Protein AF-A0A7X6NRR8-F1 (afdb_monomer_lite)

Secondary structure (DSSP, 8-state):
-PPEEEEEEE-GGGGGT--SHHHHHHHHHT-GGGGGGTTS-EEEEEEEE---TTS-TTT-HHHHHHHHHHHHTT--EEEE-

Sequence (81 aa):
MTGKKIATINCLNALEVCTGAGCLKAYHDRTDFFARYEGEETELVAFMYCNGCRAMPHDDPGMQEKIDRLISLGTDVVHVG

Foldseek 3Di:
DDFAEEEEEEEPVCVVPDPCPVVVVCCVVCDDPSVVCVVTGYDHPYYYYDPHPPDDLVPDVVSVVVVVVCVVSVHPYYHYD

pLDDT: mean 94.78, std 6.25, range [51.16, 98.25]

Structure (mmCIF, N/CA/C/O backbone):
data_AF-A0A7X6NRR8-F1
#
_entry.id   AF-A0A7X6NRR8-F1
#
loop_
_atom_site.group_PDB
_atom_site.id
_atom_site.type_symbol
_atom_site.label_atom_id
_atom_site.label_alt_id
_atom_site.label_comp_id
_atom_site.label_asym_id
_atom_site.label_entity_id
_atom_site.label_seq_id
_atom_site.pdbx_PDB_ins_code
_atom_site.Cartn_x
_atom_site.Cartn_y
_atom_site.Cartn_z
_atom_site.occupancy
_atom_site.B_iso_or_equiv
_atom_site.auth_seq_id
_atom_site.auth_comp_id
_atom_site.auth_asym_id
_atom_site.auth_atom_id
_atom_site.pdbx_PDB_model_num
ATOM 1 N N . MET A 1 1 ? -2.817 12.391 19.497 1.00 51.16 1 MET A N 1
ATOM 2 C CA . MET A 1 1 ? -2.263 11.059 19.185 1.00 51.16 1 MET A CA 1
ATOM 3 C C . MET A 1 1 ? -2.608 10.795 17.733 1.00 51.16 1 MET A C 1
ATOM 5 O O . MET A 1 1 ? -3.784 10.852 17.411 1.00 51.16 1 MET A O 1
ATOM 9 N N . THR A 1 2 ? -1.625 10.679 16.846 1.00 66.88 2 THR A N 1
ATOM 10 C CA . THR A 1 2 ? -1.872 10.382 15.426 1.00 66.88 2 THR A CA 1
ATOM 11 C C . THR A 1 2 ? -2.108 8.878 15.285 1.00 66.88 2 THR A C 1
ATOM 13 O O . THR A 1 2 ? -1.315 8.107 15.820 1.00 66.88 2 THR A O 1
ATOM 16 N N . GLY A 1 3 ? -3.214 8.469 14.655 1.00 86.81 3 GLY A N 1
ATOM 17 C CA . GLY A 1 3 ? -3.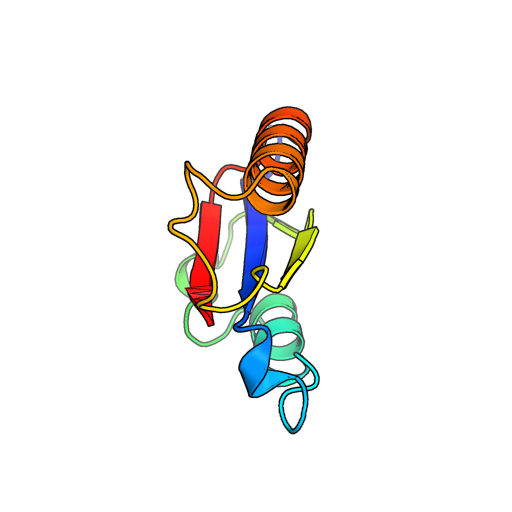524 7.054 14.407 1.00 86.81 3 GLY A CA 1
ATOM 18 C C . GLY A 1 3 ? -2.477 6.376 13.516 1.00 86.81 3 GLY A C 1
ATOM 19 O O . GLY A 1 3 ? -1.698 7.061 12.851 1.00 86.81 3 GLY A O 1
ATOM 20 N N . LYS A 1 4 ? -2.449 5.037 13.508 1.00 95.94 4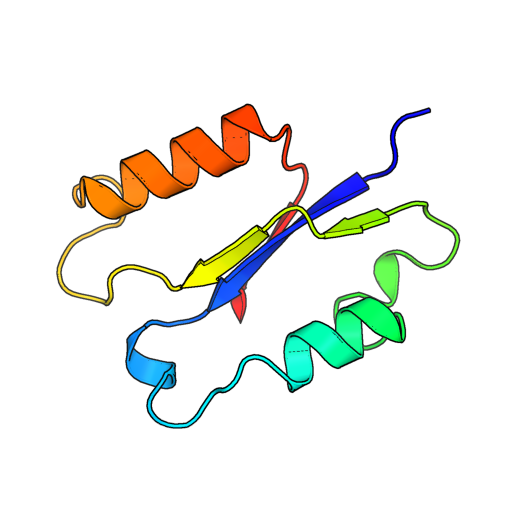 LYS A N 1
ATOM 21 C CA . LYS A 1 4 ? -1.492 4.252 12.715 1.00 95.94 4 LYS A CA 1
ATOM 22 C C . LYS A 1 4 ? -1.782 4.409 11.223 1.00 95.94 4 LYS A C 1
ATOM 24 O O . LYS A 1 4 ? -2.887 4.115 10.767 1.00 95.94 4 LYS A O 1
ATOM 29 N N . LYS A 1 5 ? -0.779 4.815 10.452 1.00 98.00 5 LYS A N 1
ATOM 30 C CA . LYS A 1 5 ? -0.882 4.994 9.003 1.00 98.00 5 LYS A CA 1
ATOM 31 C C . LYS A 1 5 ? -0.516 3.714 8.276 1.00 98.00 5 LYS A C 1
ATOM 33 O O . LYS A 1 5 ? 0.595 3.200 8.395 1.00 98.00 5 LYS A O 1
ATOM 38 N N . ILE A 1 6 ? -1.463 3.200 7.511 1.00 98.00 6 ILE A N 1
ATOM 39 C CA . ILE A 1 6 ? -1.371 1.913 6.839 1.00 98.00 6 ILE A CA 1
ATOM 40 C C . ILE A 1 6 ? -1.380 2.130 5.329 1.00 98.00 6 ILE A C 1
ATOM 42 O O . ILE A 1 6 ? -2.179 2.898 4.800 1.00 98.00 6 ILE A O 1
ATOM 46 N N . ALA A 1 7 ? -0.510 1.420 4.624 1.00 98.25 7 ALA A N 1
ATOM 47 C CA . ALA A 1 7 ? -0.548 1.295 3.177 1.00 98.25 7 ALA A CA 1
ATOM 48 C C . ALA A 1 7 ? -0.767 -0.161 2.771 1.00 98.25 7 ALA A C 1
ATOM 50 O O . ALA A 1 7 ? -0.477 -1.092 3.524 1.00 98.25 7 ALA A O 1
ATOM 51 N N . THR A 1 8 ? -1.247 -0.354 1.549 1.00 97.62 8 THR A N 1
ATOM 52 C CA . THR A 1 8 ? -1.354 -1.670 0.915 1.00 97.62 8 THR A CA 1
ATOM 53 C C . THR A 1 8 ? -0.593 -1.669 -0.403 1.00 97.62 8 THR A C 1
ATOM 55 O O . THR A 1 8 ? -0.629 -0.686 -1.148 1.00 97.62 8 THR A O 1
ATOM 58 N N . ILE A 1 9 ? 0.110 -2.765 -0.680 1.00 96.50 9 ILE A N 1
ATOM 59 C CA . ILE A 1 9 ? 0.741 -3.033 -1.968 1.00 96.50 9 ILE A CA 1
ATOM 60 C C . ILE A 1 9 ? 0.285 -4.394 -2.490 1.00 96.50 9 ILE A C 1
ATOM 62 O O . ILE A 1 9 ? 0.421 -5.405 -1.804 1.00 96.50 9 ILE A O 1
ATOM 66 N N . ASN A 1 10 ? -0.224 -4.423 -3.717 1.00 95.31 10 ASN A N 1
ATOM 67 C CA . ASN A 1 10 ? -0.605 -5.6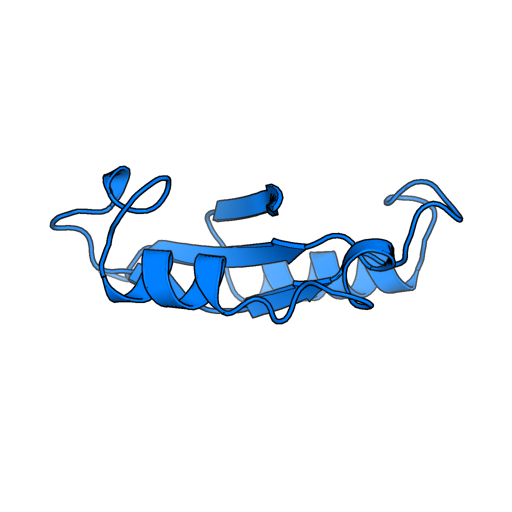53 -4.409 1.00 95.31 10 ASN A CA 1
ATOM 68 C C . ASN A 1 10 ? 0.283 -5.904 -5.635 1.00 95.31 10 ASN A C 1
ATOM 70 O O . ASN A 1 10 ? 0.936 -5.004 -6.174 1.00 95.31 10 ASN A O 1
ATOM 74 N N . CYS A 1 11 ? 0.317 -7.148 -6.105 1.00 95.19 11 CYS A N 1
ATOM 75 C CA . CYS A 1 11 ? 1.072 -7.502 -7.303 1.00 95.19 11 CYS A CA 1
ATOM 76 C C . CY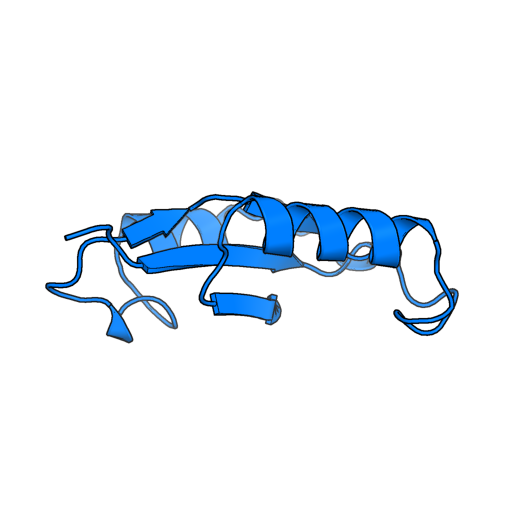S A 1 11 ? 0.477 -6.861 -8.571 1.00 95.19 11 CYS A C 1
ATOM 78 O O . CYS A 1 11 ? -0.716 -6.997 -8.836 1.00 95.19 11 CYS A O 1
ATOM 80 N N . LEU A 1 12 ? 1.320 -6.243 -9.410 1.00 95.69 12 LEU A N 1
ATOM 81 C CA . LEU A 1 12 ? 0.905 -5.717 -10.719 1.00 95.69 12 LEU A CA 1
ATOM 82 C C . LEU A 1 12 ? 0.337 -6.817 -11.622 1.00 95.69 12 LEU A C 1
ATOM 84 O O . LEU A 1 12 ? -0.647 -6.597 -12.312 1.00 95.69 12 LEU A O 1
ATOM 88 N N . ASN A 1 13 ? 0.922 -8.015 -11.590 1.00 93.81 13 ASN A N 1
ATOM 89 C CA . ASN A 1 13 ? 0.462 -9.133 -12.418 1.00 93.81 13 ASN A CA 1
ATOM 90 C C . ASN A 1 13 ? -0.907 -9.663 -11.966 1.00 93.81 13 ASN A C 1
ATOM 92 O O . ASN A 1 13 ? -1.595 -10.316 -12.739 1.00 93.81 13 ASN A O 1
ATOM 96 N N . ALA A 1 14 ? -1.309 -9.392 -10.720 1.00 93.56 14 ALA A N 1
ATOM 97 C CA . ALA A 1 14 ? -2.619 -9.786 -10.224 1.00 93.56 14 ALA A CA 1
ATOM 98 C C . ALA A 1 14 ? -3.730 -8.831 -10.686 1.00 93.56 14 ALA A C 1
ATOM 100 O O . ALA A 1 14 ? -4.894 -9.191 -10.557 1.00 93.56 14 ALA A O 1
ATOM 101 N N . LEU A 1 15 ? -3.412 -7.653 -11.240 1.00 91.56 15 LEU A N 1
ATOM 102 C CA . LEU A 1 15 ? -4.403 -6.652 -11.664 1.00 91.56 15 LEU A CA 1
ATOM 103 C C . LEU A 1 15 ? -5.397 -7.145 -12.715 1.00 91.56 15 LEU A C 1
ATOM 105 O O . LEU A 1 15 ? -6.482 -6.584 -12.824 1.00 91.56 15 LEU A O 1
ATOM 109 N N . GLU A 1 16 ? -5.052 -8.182 -13.479 1.00 91.75 16 GLU A N 1
ATOM 110 C CA . GLU A 1 16 ? -5.971 -8.768 -14.460 1.00 91.75 16 GLU A CA 1
ATOM 111 C C . GLU A 1 16 ? -7.236 -9.346 -13.801 1.00 91.75 16 GLU A C 1
ATOM 113 O O . GLU A 1 16 ? -8.277 -9.444 -14.447 1.00 91.75 16 GLU A O 1
ATOM 118 N N . VAL A 1 17 ? -7.162 -9.707 -12.513 1.00 94.25 17 VAL A N 1
ATOM 119 C CA . VAL A 1 17 ? -8.260 -10.344 -11.763 1.00 94.25 17 VAL A CA 1
ATOM 120 C C . VAL A 1 17 ? -8.525 -9.710 -10.393 1.00 94.25 17 VAL A C 1
ATOM 122 O O . VAL A 1 17 ? -9.641 -9.776 -9.880 1.00 94.25 17 VAL A O 1
ATOM 125 N N . CYS A 1 18 ? -7.517 -9.097 -9.776 1.00 94.75 18 CYS A N 1
ATOM 126 C CA . CYS A 1 18 ? -7.593 -8.506 -8.450 1.00 94.75 18 CYS A CA 1
ATOM 127 C C . CYS A 1 18 ? -7.998 -7.036 -8.551 1.00 94.75 18 CYS A C 1
ATOM 129 O O . CYS A 1 18 ? -7.246 -6.194 -9.033 1.00 94.75 18 CYS A O 1
ATOM 131 N N . THR A 1 19 ? -9.180 -6.722 -8.026 1.00 93.75 19 THR A N 1
ATOM 132 C CA . THR A 1 19 ? -9.703 -5.350 -7.937 1.00 93.75 19 THR A CA 1
ATOM 133 C C . THR A 1 19 ? -9.300 -4.633 -6.649 1.00 93.75 19 THR A C 1
ATOM 135 O O . THR A 1 19 ? -9.695 -3.492 -6.430 1.00 93.75 19 THR A O 1
ATOM 138 N N . GLY A 1 20 ? -8.597 -5.320 -5.742 1.00 94.12 20 GLY A N 1
ATOM 139 C CA . GLY A 1 20 ? -8.312 -4.823 -4.395 1.00 94.12 20 GLY A CA 1
ATOM 140 C C . GLY A 1 20 ? -9.519 -4.810 -3.444 1.00 94.12 20 GLY A C 1
ATOM 141 O O . GLY A 1 20 ? -9.365 -4.466 -2.273 1.00 94.12 20 GLY A O 1
ATOM 142 N N . ALA A 1 21 ? -10.709 -5.228 -3.899 1.00 95.62 21 ALA A N 1
ATOM 143 C CA . ALA A 1 21 ? -11.942 -5.162 -3.111 1.00 95.62 21 ALA A CA 1
ATOM 144 C C . ALA A 1 21 ? -11.871 -5.960 -1.798 1.00 95.62 21 ALA A C 1
ATOM 146 O O . ALA A 1 21 ? -12.385 -5.503 -0.779 1.00 95.62 21 ALA A O 1
ATOM 147 N N . GLY A 1 22 ? -11.207 -7.122 -1.803 1.00 95.50 22 GLY A N 1
ATOM 148 C CA . GLY A 1 22 ? -11.018 -7.942 -0.602 1.00 95.50 22 GLY A CA 1
ATOM 149 C C . GLY A 1 22 ? -10.185 -7.228 0.463 1.00 95.50 22 GLY A C 1
ATOM 150 O O . GLY A 1 22 ? -10.629 -7.101 1.600 1.00 95.50 22 GLY A O 1
ATOM 151 N N . CYS A 1 23 ? -9.023 -6.686 0.085 1.00 96.06 23 CYS A N 1
ATOM 152 C CA . CYS A 1 23 ? -8.159 -5.927 0.994 1.00 96.06 23 CYS A CA 1
ATOM 153 C C . CYS A 1 23 ? -8.864 -4.679 1.539 1.00 96.06 23 CYS A C 1
ATOM 155 O O . CYS A 1 23 ? -8.792 -4.406 2.735 1.00 96.06 23 CYS A O 1
ATOM 157 N N . LEU A 1 24 ? -9.578 -3.945 0.677 1.00 96.38 24 LEU A N 1
ATOM 158 C CA . LEU A 1 24 ? -10.309 -2.747 1.087 1.00 96.38 24 LEU A CA 1
ATOM 159 C C . LEU A 1 24 ? -11.452 -3.077 2.058 1.00 96.38 24 LEU A C 1
ATOM 161 O O . LEU A 1 24 ? -11.615 -2.389 3.066 1.00 96.38 24 LEU A O 1
ATOM 165 N N . LYS A 1 25 ? -12.214 -4.146 1.790 1.00 97.19 25 LYS A N 1
ATOM 166 C CA . LYS A 1 25 ? -13.276 -4.614 2.688 1.00 97.19 25 LYS A CA 1
ATOM 167 C C . LYS A 1 25 ? -12.715 -5.091 4.027 1.00 97.19 25 LYS A C 1
ATOM 169 O O . LYS A 1 25 ? -13.250 -4.702 5.057 1.00 97.19 25 LYS A O 1
ATOM 174 N N . ALA A 1 26 ? -11.623 -5.856 4.021 1.00 97.19 26 ALA A N 1
ATOM 175 C CA . ALA A 1 26 ? -10.985 -6.332 5.247 1.00 97.19 26 ALA A CA 1
ATOM 176 C C . ALA A 1 26 ? -10.441 -5.181 6.111 1.00 97.19 26 ALA A C 1
ATOM 178 O O . ALA A 1 26 ? -10.574 -5.219 7.332 1.00 97.19 26 ALA A O 1
ATOM 179 N N . TYR A 1 27 ? -9.887 -4.127 5.495 1.00 97.00 27 TYR A N 1
ATOM 180 C CA . TYR A 1 27 ? -9.500 -2.909 6.212 1.00 97.00 27 TYR A CA 1
ATOM 181 C C . TYR A 1 27 ? -10.714 -2.214 6.843 1.00 97.00 27 TYR A C 1
ATOM 183 O O . TYR A 1 27 ? -10.701 -1.919 8.037 1.00 97.00 27 TYR A O 1
ATOM 191 N N . HIS A 1 28 ? -11.770 -1.979 6.056 1.00 95.88 28 HIS A N 1
ATOM 192 C CA . HIS A 1 28 ? -12.977 -1.288 6.513 1.00 95.88 28 HIS A CA 1
ATOM 193 C C . HIS A 1 28 ? -13.680 -2.034 7.654 1.00 95.88 28 HIS A C 1
ATOM 195 O O . HIS A 1 28 ? -14.042 -1.433 8.663 1.00 95.88 28 HIS A O 1
ATOM 201 N N . ASP A 1 29 ? -13.841 -3.348 7.506 1.00 96.88 29 ASP A N 1
ATOM 202 C CA . ASP A 1 29 ? -14.549 -4.192 8.470 1.00 96.88 29 ASP A CA 1
ATOM 203 C C . ASP A 1 29 ? -13.649 -4.638 9.636 1.00 96.88 29 ASP A C 1
ATOM 205 O O . ASP A 1 29 ? -14.126 -5.301 10.555 1.00 96.88 29 ASP A O 1
ATOM 209 N N . ARG A 1 30 ? -12.354 -4.282 9.607 1.00 95.88 30 ARG A N 1
ATOM 210 C CA . ARG A 1 30 ? -11.322 -4.717 10.562 1.00 95.88 30 ARG A CA 1
ATOM 211 C C . ARG A 1 30 ? -11.276 -6.241 10.729 1.00 95.88 30 ARG A C 1
ATOM 213 O O . ARG A 1 30 ? -11.263 -6.758 11.843 1.00 95.88 30 ARG A O 1
ATOM 220 N N . THR A 1 31 ? -11.216 -6.968 9.617 1.00 97.31 31 THR A N 1
ATOM 221 C CA . THR A 1 31 ? -11.122 -8.438 9.591 1.00 97.31 31 THR A CA 1
ATOM 222 C C . THR A 1 31 ? -9.751 -8.917 9.120 1.00 97.31 31 THR A C 1
ATOM 224 O O . THR A 1 31 ? -8.884 -8.126 8.742 1.00 97.31 31 THR A O 1
ATOM 227 N N . ASP A 1 32 ? -9.536 -10.235 9.151 1.00 96.06 32 ASP A N 1
ATOM 228 C CA . ASP A 1 32 ? -8.333 -10.891 8.627 1.00 96.06 32 ASP A CA 1
ATOM 229 C C . ASP A 1 32 ? -7.042 -10.271 9.196 1.00 96.06 32 ASP A C 1
ATOM 231 O O . ASP A 1 32 ? -6.896 -10.104 10.409 1.00 96.06 32 ASP A O 1
ATOM 235 N N . PHE A 1 33 ? -6.102 -9.881 8.332 1.00 94.38 33 PHE A N 1
ATOM 236 C CA . PHE A 1 33 ? -4.842 -9.252 8.730 1.00 94.38 33 PHE A CA 1
ATOM 237 C C . PHE A 1 33 ? -5.007 -7.863 9.370 1.00 94.38 33 PHE A C 1
ATOM 239 O O . PHE A 1 33 ? -4.057 -7.374 9.987 1.00 94.38 33 PHE A O 1
ATOM 246 N N . PHE A 1 34 ? -6.187 -7.241 9.267 1.00 96.94 34 PHE A N 1
ATOM 247 C CA . PHE A 1 34 ? -6.506 -5.952 9.886 1.00 96.94 34 PHE A CA 1
ATOM 248 C C . PHE A 1 34 ? -7.198 -6.081 11.250 1.00 96.94 34 PHE A C 1
ATOM 250 O O . PHE A 1 34 ? -7.223 -5.103 11.995 1.00 96.94 34 PHE A O 1
ATOM 257 N N . ALA A 1 35 ? -7.668 -7.275 11.638 1.00 97.25 35 ALA A N 1
ATOM 258 C CA . ALA A 1 35 ? -8.276 -7.514 12.956 1.00 97.25 35 ALA A CA 1
ATOM 259 C C . ALA A 1 35 ? -7.333 -7.159 14.117 1.00 97.25 35 ALA A C 1
ATOM 261 O O . ALA A 1 35 ? -7.755 -6.706 15.176 1.00 97.25 35 ALA A O 1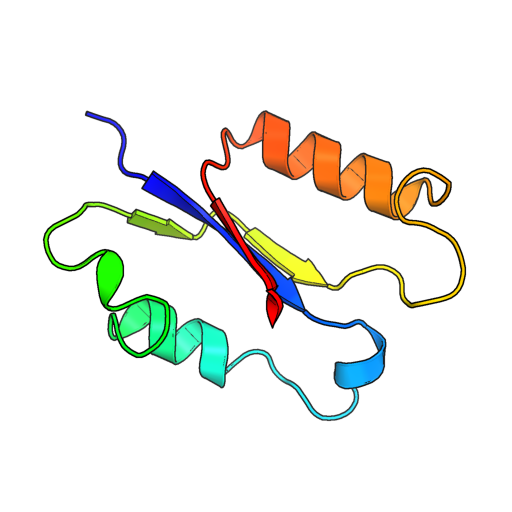
ATOM 262 N N . ARG A 1 36 ? -6.019 -7.269 13.891 1.00 95.38 36 ARG A N 1
ATOM 263 C CA . ARG A 1 36 ? -4.974 -6.886 14.854 1.00 95.38 36 ARG A CA 1
ATOM 264 C C . ARG A 1 36 ? -4.987 -5.411 15.271 1.00 95.38 36 ARG A C 1
ATOM 266 O O . ARG A 1 36 ? -4.280 -5.063 16.210 1.00 95.38 36 ARG A O 1
ATOM 273 N N . TYR A 1 37 ? -5.694 -4.555 14.536 1.00 95.31 37 TYR A N 1
ATOM 274 C CA . TYR A 1 37 ? -5.806 -3.129 14.834 1.00 95.31 37 TYR A CA 1
ATOM 275 C C . TYR A 1 37 ? -7.095 -2.794 15.588 1.00 95.31 37 TYR A C 1
ATOM 277 O O . TYR A 1 37 ? -7.408 -1.620 15.743 1.00 95.31 37 TYR A O 1
ATOM 285 N N . GLU A 1 38 ? -7.894 -3.775 16.013 1.00 93.56 38 GLU A N 1
ATOM 286 C CA . GLU A 1 38 ? -9.114 -3.529 16.787 1.00 93.56 38 GLU A CA 1
ATOM 287 C C . GLU A 1 38 ? -8.846 -2.619 18.003 1.00 93.56 38 GLU A C 1
ATOM 289 O O . GLU A 1 38 ? -7.885 -2.806 18.746 1.00 93.56 38 GLU A O 1
ATOM 294 N N . GLY A 1 39 ? -9.674 -1.582 18.170 1.00 93.25 39 GLY A N 1
ATOM 295 C CA . GLY A 1 39 ? -9.494 -0.562 19.212 1.00 93.25 39 GLY A CA 1
ATOM 296 C C . GLY A 1 39 ? -8.395 0.479 18.945 1.00 93.25 39 GLY A C 1
ATOM 297 O O . GLY A 1 39 ? -8.236 1.397 19.745 1.00 93.25 39 GLY A O 1
ATOM 298 N N . GLU A 1 40 ? -7.660 0.383 17.833 1.00 94.75 40 GLU A N 1
ATOM 299 C CA . GLU A 1 40 ? -6.649 1.361 17.416 1.00 94.75 40 GLU A CA 1
ATOM 300 C C . GLU A 1 40 ? -7.186 2.284 16.307 1.00 94.75 40 GLU A C 1
ATOM 302 O O . GLU A 1 40 ? -7.814 1.835 15.342 1.00 94.75 40 GLU A O 1
ATOM 307 N N . GLU A 1 41 ? -6.923 3.588 16.412 1.00 95.88 41 GLU A N 1
ATOM 308 C CA . GLU A 1 41 ? -7.170 4.543 15.325 1.00 95.88 41 GLU A CA 1
ATOM 309 C C . GLU A 1 41 ? -6.217 4.260 14.159 1.00 95.88 41 GLU A C 1
ATOM 311 O O . GLU A 1 41 ? -5.002 4.187 14.355 1.00 95.88 41 GLU A O 1
ATOM 316 N N . THR A 1 42 ? -6.755 4.108 12.946 1.00 96.81 42 THR A N 1
ATOM 317 C CA . THR A 1 42 ? -5.967 3.793 11.742 1.00 96.81 42 THR A CA 1
ATOM 318 C C . THR A 1 42 ? -6.390 4.652 10.553 1.00 96.81 42 THR A C 1
ATOM 320 O O . THR A 1 42 ? -7.549 5.050 10.450 1.00 96.81 42 THR A O 1
ATOM 323 N N . GLU A 1 43 ? -5.448 4.928 9.650 1.00 97.25 43 GLU A N 1
ATOM 324 C CA . GLU A 1 43 ? -5.668 5.667 8.403 1.00 97.25 43 GLU A CA 1
ATOM 325 C C . GLU A 1 43 ? -5.051 4.895 7.228 1.00 97.25 43 GLU A C 1
ATOM 327 O O . GLU A 1 43 ? -3.851 4.618 7.230 1.00 97.25 43 GLU A O 1
ATOM 332 N N . LEU A 1 44 ? -5.844 4.568 6.204 1.00 97.19 44 LEU A N 1
ATOM 333 C CA . LEU A 1 44 ? -5.349 3.976 4.960 1.00 97.19 44 LEU A CA 1
ATOM 334 C C . LEU A 1 44 ? -4.814 5.090 4.053 1.00 97.19 44 LEU A C 1
ATOM 336 O O . LEU A 1 44 ? -5.578 5.762 3.365 1.00 97.19 44 LEU A O 1
ATOM 340 N N . VAL A 1 45 ? -3.497 5.286 4.055 1.00 98.06 45 VAL A N 1
ATOM 341 C CA . VAL A 1 45 ? -2.839 6.409 3.365 1.00 98.06 45 VAL A CA 1
ATOM 342 C C . VAL A 1 45 ? -2.435 6.096 1.925 1.00 98.06 45 VAL A C 1
ATOM 344 O O . VAL A 1 45 ? -2.180 7.014 1.147 1.00 98.06 45 VAL A O 1
ATOM 347 N N . ALA A 1 46 ? -2.376 4.815 1.552 1.00 97.81 46 ALA A N 1
ATOM 348 C CA . ALA A 1 46 ? -2.108 4.397 0.180 1.00 97.81 46 ALA A CA 1
ATOM 349 C C . ALA A 1 46 ? -2.697 3.016 -0.142 1.00 97.81 46 ALA A C 1
ATOM 351 O O . ALA A 1 46 ? -2.663 2.089 0.671 1.00 97.81 46 ALA A O 1
ATOM 352 N N . PHE A 1 47 ? -3.169 2.879 -1.381 1.00 96.44 47 PHE A N 1
ATOM 353 C CA . PHE A 1 47 ? -3.543 1.613 -2.000 1.00 96.44 47 PHE A CA 1
ATOM 354 C C . PHE A 1 47 ? -2.864 1.540 -3.364 1.00 96.44 47 PHE A C 1
ATOM 356 O O . PHE A 1 47 ? -3.181 2.326 -4.257 1.00 96.44 47 PHE A O 1
ATOM 363 N N . MET A 1 48 ? -1.861 0.676 -3.503 1.00 95.62 48 MET A N 1
ATOM 364 C CA . MET A 1 48 ? -0.959 0.704 -4.653 1.00 95.62 48 MET A CA 1
ATOM 365 C C . MET A 1 48 ? -0.580 -0.688 -5.151 1.00 95.62 48 MET A C 1
ATOM 367 O O . MET A 1 48 ? -0.842 -1.703 -4.516 1.00 95.62 48 MET A O 1
ATOM 371 N N . TYR A 1 49 ? 0.085 -0.720 -6.302 1.00 95.44 49 TYR A N 1
ATOM 372 C CA . TYR A 1 49 ? 0.622 -1.936 -6.904 1.00 95.44 49 TYR A CA 1
ATOM 373 C C . TYR A 1 49 ? 2.145 -1.858 -6.994 1.00 95.44 49 TYR A C 1
ATOM 375 O O . TYR A 1 49 ? 2.702 -0.757 -7.088 1.00 95.44 49 TYR A O 1
ATOM 383 N N . CYS A 1 50 ? 2.828 -3.002 -7.012 1.00 95.50 50 CYS A N 1
ATOM 384 C CA . CYS A 1 50 ? 4.240 -3.048 -7.396 1.00 95.50 50 CYS A CA 1
ATOM 385 C C . CYS A 1 50 ? 4.422 -2.686 -8.887 1.00 95.50 50 CYS A C 1
ATOM 387 O O . CYS A 1 50 ? 3.448 -2.461 -9.603 1.00 95.50 50 CYS A O 1
ATOM 389 N N . ASN A 1 51 ? 5.663 -2.631 -9.374 1.00 95.19 51 ASN A N 1
ATOM 390 C CA . ASN A 1 51 ? 5.962 -2.395 -10.798 1.00 95.19 51 ASN A CA 1
ATOM 391 C C . ASN A 1 51 ? 6.186 -3.691 -11.598 1.00 95.19 51 ASN A C 1
ATOM 393 O O . ASN A 1 51 ? 6.671 -3.675 -12.729 1.00 95.19 51 ASN A O 1
ATOM 397 N N . GLY A 1 52 ? 5.774 -4.827 -11.031 1.00 93.62 52 GLY A N 1
ATOM 398 C CA . GLY A 1 52 ? 5.969 -6.150 -11.615 1.00 93.62 52 GLY A CA 1
ATOM 399 C C . GLY A 1 52 ? 7.386 -6.690 -11.411 1.00 93.62 52 GLY A C 1
ATOM 400 O O . GLY A 1 52 ? 8.259 -6.041 -10.845 1.00 93.62 52 GLY A O 1
ATOM 401 N N . CYS A 1 53 ? 7.618 -7.917 -11.872 1.00 93.75 53 CYS A N 1
ATOM 402 C CA . CYS A 1 53 ? 8.855 -8.666 -11.619 1.00 93.75 53 CYS A CA 1
ATOM 403 C C . CYS A 1 53 ? 9.969 -8.370 -12.643 1.00 93.75 53 CYS A C 1
ATOM 405 O O . CYS A 1 53 ? 10.712 -9.273 -13.021 1.00 93.75 53 CYS A O 1
ATOM 407 N N . ARG A 1 54 ? 10.046 -7.132 -13.151 1.00 91.56 54 ARG A N 1
ATOM 408 C CA . ARG A 1 54 ? 11.000 -6.738 -14.208 1.00 91.56 54 ARG A CA 1
ATOM 409 C C . ARG A 1 54 ? 12.381 -6.366 -13.664 1.00 91.56 54 ARG A C 1
ATOM 411 O O . ARG A 1 54 ? 13.361 -6.497 -14.388 1.00 91.56 54 ARG A O 1
ATOM 418 N N . ALA A 1 55 ? 12.443 -5.917 -12.414 1.00 93.44 55 ALA A N 1
ATOM 419 C CA . ALA A 1 55 ? 13.659 -5.537 -11.705 1.00 93.44 55 ALA A CA 1
ATOM 420 C C . ALA A 1 55 ? 13.479 -5.761 -10.195 1.00 93.44 55 ALA A C 1
ATOM 422 O O . ALA A 1 55 ? 12.356 -5.941 -9.712 1.00 93.44 55 ALA A O 1
ATOM 423 N N . MET A 1 56 ? 14.581 -5.751 -9.443 1.00 93.19 56 MET A N 1
ATOM 424 C CA . MET A 1 56 ? 14.511 -5.720 -7.983 1.00 93.19 56 MET A CA 1
ATOM 425 C C . MET A 1 56 ? 13.947 -4.366 -7.516 1.00 93.19 56 MET A C 1
ATOM 427 O O . MET A 1 56 ? 14.214 -3.352 -8.158 1.00 93.19 56 MET A O 1
ATOM 431 N N . PRO A 1 57 ? 13.223 -4.290 -6.381 1.00 89.75 57 PRO A N 1
ATOM 432 C CA . PRO A 1 57 ? 12.605 -3.035 -5.937 1.00 89.75 57 PRO A CA 1
ATOM 433 C C . PRO A 1 57 ? 13.575 -1.861 -5.727 1.00 89.75 57 PRO A C 1
ATOM 435 O O . PRO A 1 57 ? 13.161 -0.711 -5.836 1.00 89.75 57 PRO A O 1
ATOM 438 N N . HIS A 1 58 ? 14.845 -2.139 -5.414 1.00 92.31 58 HIS A N 1
ATOM 439 C CA . HIS A 1 58 ? 15.883 -1.114 -5.254 1.00 92.31 58 HIS A CA 1
ATOM 440 C C . HIS A 1 58 ? 16.471 -0.620 -6.583 1.00 92.31 58 HIS A C 1
ATOM 442 O O . HIS A 1 58 ? 17.023 0.473 -6.621 1.00 92.31 58 HIS A O 1
ATOM 448 N N . ASP A 1 59 ? 16.298 -1.387 -7.662 1.00 96.62 59 ASP A N 1
ATOM 449 C CA . ASP A 1 59 ? 16.780 -1.055 -9.006 1.00 96.62 59 ASP A CA 1
ATOM 450 C C . ASP A 1 59 ? 15.679 -0.456 -9.900 1.00 96.62 59 ASP A C 1
ATOM 452 O O . ASP A 1 59 ? 15.955 -0.023 -11.017 1.00 96.62 59 ASP A O 1
ATOM 456 N N . ASP A 1 60 ? 14.423 -0.446 -9.441 1.00 96.94 60 ASP A N 1
ATOM 457 C CA . ASP A 1 60 ? 13.273 0.085 -10.176 1.00 96.94 60 ASP A CA 1
ATOM 458 C C . ASP A 1 60 ? 12.964 1.531 -9.729 1.00 96.94 60 ASP A C 1
ATOM 460 O O . ASP A 1 60 ? 12.482 1.734 -8.607 1.00 96.94 60 ASP A O 1
ATOM 464 N N . PRO A 1 61 ? 13.188 2.555 -10.582 1.00 96.62 61 PRO A N 1
ATOM 465 C CA . PRO A 1 61 ? 12.980 3.955 -10.204 1.00 96.62 61 PRO A CA 1
ATOM 466 C C . PRO A 1 61 ? 11.539 4.276 -9.798 1.00 96.62 61 PRO A C 1
ATOM 468 O O . PRO A 1 61 ? 11.314 5.080 -8.898 1.00 96.62 61 PRO A O 1
ATOM 471 N N . GLY A 1 62 ? 10.554 3.627 -10.423 1.00 96.56 62 GLY A N 1
ATOM 472 C CA . GLY A 1 62 ? 9.154 3.840 -10.072 1.00 96.56 62 GLY A CA 1
ATOM 473 C C . GLY A 1 62 ? 8.799 3.224 -8.716 1.00 96.56 62 GLY A C 1
ATOM 474 O O . GLY A 1 62 ? 7.927 3.739 -8.020 1.00 96.56 62 GLY A O 1
ATOM 475 N N . MET A 1 63 ? 9.454 2.128 -8.320 1.00 96.62 63 MET A N 1
ATOM 476 C CA . MET A 1 63 ? 9.300 1.558 -6.982 1.00 96.62 63 MET A CA 1
ATOM 477 C C . MET A 1 63 ? 9.961 2.441 -5.935 1.00 96.62 63 MET A C 1
ATOM 479 O O . MET A 1 63 ? 9.366 2.634 -4.877 1.00 96.62 63 MET A O 1
ATOM 483 N N . GLN A 1 64 ? 11.135 3.003 -6.234 1.00 97.31 64 GLN A N 1
ATOM 484 C CA . GLN A 1 64 ? 11.789 3.974 -5.355 1.00 97.31 64 GLN A CA 1
ATOM 485 C C . GLN A 1 64 ? 10.888 5.192 -5.112 1.00 97.31 64 GLN A C 1
ATOM 487 O O . GLN A 1 64 ? 10.597 5.500 -3.961 1.00 97.31 64 GLN A O 1
ATOM 492 N N . GLU A 1 65 ? 10.317 5.791 -6.163 1.00 98.00 65 GLU A N 1
ATOM 493 C CA . GLU A 1 65 ? 9.389 6.926 -6.028 1.00 98.00 65 GLU A CA 1
ATOM 494 C C . GLU A 1 65 ? 8.162 6.587 -5.162 1.00 98.00 65 GLU A C 1
ATOM 496 O O . GLU A 1 65 ? 7.737 7.372 -4.310 1.00 98.00 65 GLU A O 1
ATOM 501 N N . LYS A 1 66 ? 7.603 5.382 -5.329 1.00 97.50 66 LYS A N 1
ATOM 502 C CA . LYS A 1 66 ? 6.493 4.896 -4.499 1.00 97.50 66 LYS A CA 1
ATOM 503 C C . LYS A 1 66 ? 6.899 4.740 -3.031 1.00 97.50 66 LYS A C 1
ATOM 505 O O . LYS A 1 66 ? 6.133 5.131 -2.153 1.00 97.50 66 LYS A O 1
ATOM 510 N N . ILE A 1 67 ? 8.081 4.191 -2.754 1.00 96.56 67 ILE A N 1
ATOM 511 C CA . ILE A 1 67 ? 8.606 4.030 -1.390 1.00 96.56 67 ILE A CA 1
ATOM 512 C C . ILE A 1 67 ? 8.844 5.400 -0.746 1.00 96.56 67 ILE A C 1
ATOM 514 O O . ILE A 1 67 ? 8.372 5.632 0.369 1.00 96.56 67 ILE A O 1
ATOM 518 N N . ASP A 1 68 ? 9.471 6.333 -1.461 1.00 97.81 68 ASP A N 1
ATOM 519 C CA . ASP A 1 68 ? 9.679 7.709 -1.000 1.00 97.81 68 ASP A CA 1
ATOM 520 C C . ASP A 1 68 ? 8.346 8.390 -0.679 1.00 97.81 68 ASP A C 1
ATOM 522 O O . ASP A 1 68 ? 8.197 9.065 0.348 1.00 97.81 68 ASP A O 1
ATOM 526 N N . ARG A 1 69 ? 7.318 8.148 -1.504 1.00 98.19 69 ARG A N 1
ATOM 527 C CA . ARG A 1 69 ? 5.970 8.637 -1.228 1.00 98.19 69 ARG A CA 1
ATOM 528 C C . ARG A 1 69 ? 5.401 8.044 0.062 1.00 98.19 69 ARG A C 1
ATOM 530 O O . ARG A 1 69 ? 4.862 8.812 0.861 1.00 98.19 69 ARG A O 1
ATOM 537 N N . LEU A 1 70 ? 5.534 6.739 0.305 1.00 98.00 70 LEU A N 1
ATOM 538 C CA . LEU A 1 70 ? 5.080 6.103 1.552 1.00 98.00 70 LEU A CA 1
ATOM 539 C C . LEU A 1 70 ? 5.794 6.672 2.786 1.00 98.00 70 LEU A C 1
ATOM 541 O O . LEU A 1 70 ? 5.136 6.942 3.795 1.00 98.00 70 LEU A O 1
ATOM 545 N N . ILE A 1 71 ? 7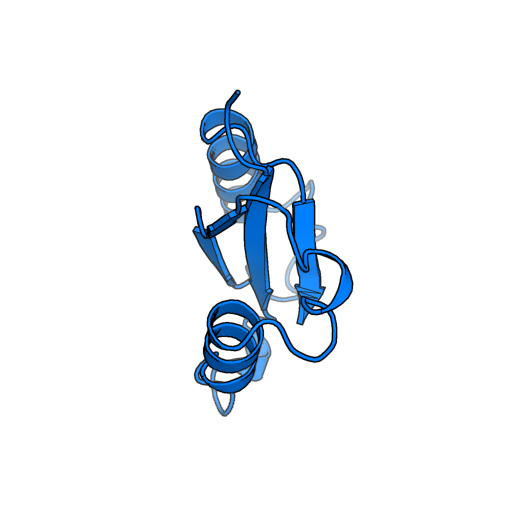.104 6.920 2.688 1.00 98.00 71 ILE A N 1
ATOM 546 C CA . ILE A 1 71 ? 7.894 7.569 3.744 1.00 98.00 71 ILE A CA 1
ATOM 547 C C . ILE A 1 71 ? 7.367 8.988 3.998 1.00 98.00 71 ILE A C 1
ATOM 549 O O . ILE A 1 71 ? 7.095 9.345 5.142 1.00 98.00 71 ILE A O 1
ATOM 553 N N . SER A 1 72 ? 7.128 9.778 2.944 1.00 98.19 72 SER A N 1
ATOM 554 C CA . SER A 1 72 ? 6.601 11.150 3.065 1.00 98.19 72 SER A CA 1
ATOM 555 C C . SER A 1 72 ? 5.201 11.225 3.691 1.00 98.19 72 SER A C 1
ATOM 557 O O . SER A 1 72 ? 4.837 12.236 4.288 1.00 98.19 72 SER A O 1
ATOM 559 N N . LEU A 1 73 ? 4.400 10.161 3.555 1.00 97.62 73 LEU A N 1
ATOM 560 C CA . LEU A 1 73 ? 3.080 10.049 4.181 1.00 97.62 73 LEU A CA 1
ATOM 561 C C . LEU A 1 73 ? 3.170 9.745 5.683 1.00 97.62 73 LEU A C 1
ATOM 563 O O . LEU A 1 73 ? 2.172 9.911 6.390 1.00 97.62 73 LEU A O 1
ATOM 567 N N . GLY A 1 74 ? 4.344 9.333 6.173 1.00 97.50 74 GLY A N 1
ATOM 568 C CA . GLY A 1 74 ? 4.530 8.808 7.522 1.00 97.50 74 GLY A CA 1
ATOM 569 C C . GLY A 1 74 ? 3.896 7.430 7.686 1.00 97.50 74 GLY A C 1
ATOM 570 O O . GLY A 1 74 ? 3.269 7.174 8.704 1.00 97.50 74 GLY A O 1
ATOM 571 N N . THR A 1 75 ? 3.972 6.580 6.658 1.00 98.12 75 THR A N 1
ATOM 572 C CA . THR A 1 75 ? 3.393 5.229 6.697 1.00 98.12 75 THR A CA 1
ATOM 573 C C . THR A 1 75 ? 4.103 4.376 7.750 1.00 98.12 75 THR A C 1
ATOM 575 O O . THR A 1 75 ? 5.319 4.212 7.684 1.00 98.12 75 THR A O 1
ATOM 578 N N . ASP A 1 76 ? 3.346 3.790 8.677 1.00 97.81 76 ASP A N 1
ATOM 579 C CA . ASP A 1 76 ? 3.873 2.927 9.738 1.00 97.81 76 ASP A CA 1
ATOM 580 C C . ASP A 1 76 ? 3.956 1.460 9.303 1.00 97.81 76 ASP A C 1
ATOM 582 O O . ASP A 1 76 ? 4.866 0.729 9.694 1.00 97.81 76 ASP A O 1
ATOM 586 N N . VAL A 1 77 ? 2.971 0.997 8.524 1.00 97.19 77 VAL A N 1
ATOM 587 C CA . VAL A 1 77 ? 2.854 -0.408 8.110 1.00 97.19 77 VAL A CA 1
ATOM 588 C C . VAL A 1 77 ? 2.424 -0.506 6.655 1.00 97.19 77 VAL A C 1
ATOM 590 O O . VAL A 1 77 ? 1.485 0.162 6.229 1.00 97.19 77 VAL A O 1
ATOM 593 N N . VAL A 1 78 ? 3.066 -1.408 5.914 1.00 97.62 78 VAL A N 1
ATOM 594 C CA . VAL A 1 78 ? 2.648 -1.806 4.568 1.00 97.62 78 VAL A CA 1
ATOM 595 C C . VAL A 1 78 ? 2.150 -3.248 4.616 1.00 97.62 78 VAL A C 1
ATOM 597 O O . VAL A 1 78 ? 2.897 -4.150 4.990 1.00 97.62 78 VAL A O 1
ATOM 600 N N . HIS A 1 79 ? 0.894 -3.472 4.238 1.00 97.00 79 HIS A N 1
ATOM 601 C CA . HIS A 1 79 ? 0.361 -4.811 3.988 1.00 97.00 79 HIS A CA 1
ATOM 602 C C . HIS A 1 79 ? 0.645 -5.213 2.549 1.00 97.00 79 HIS A C 1
ATOM 604 O O . HIS A 1 79 ? 0.418 -4.431 1.627 1.00 97.00 79 HIS A O 1
ATOM 610 N N . VAL A 1 80 ? 1.126 -6.437 2.364 1.00 94.56 80 VAL A N 1
ATOM 611 C CA . VAL A 1 80 ? 1.409 -7.011 1.047 1.00 94.56 80 VAL A CA 1
ATOM 612 C C . VAL A 1 80 ? 0.336 -8.046 0.751 1.00 94.56 80 VAL A C 1
ATOM 614 O O . VAL A 1 80 ? 0.167 -8.982 1.535 1.00 94.56 80 VAL A O 1
ATOM 617 N N . GLY A 1 81 ? -0.383 -7.870 -0.355 1.00 87.44 81 GLY A N 1
ATOM 618 C CA . GLY A 1 81 ? -1.384 -8.827 -0.828 1.00 87.44 81 GLY A CA 1
ATOM 619 C C . GLY A 1 81 ? -1.274 -9.117 -2.310 1.00 87.44 81 GLY A C 1
ATOM 620 O O . GLY A 1 81 ? -0.187 -8.938 -2.903 1.00 87.44 81 GLY A O 1
#

Radius of gyration: 13.41 Å; chains: 1; bounding box: 31×22×34 Å